Protein AF-R6XXY8-F1 (afdb_monomer)

Radius of gyration: 22.18 Å; Cα contacts (8 Å, |Δi|>4): 164; chains: 1; bounding box: 42×52×56 Å

Mean predicted aligned error: 10.47 Å

Secondary structure (DSSP, 8-state):
--------HHHHHHHHHHHHHHHHHHHTTHHHHHHHHHHHHHHHHHHHHHHHTT-HHHHHHHHHHHHHHHHHHHHHHHHHHHHHHHHHHHHHHHHHHHHHHTT-HHHHHHHHHHHHHHHHHHHSHHHHHHHHHHHHHHHHHHHHHHHHH-SS---

Foldseek 3Di:
DDDPPDPPVLLVVLVVLLVLLVVLLVCQLVVQLVVLLVCLVVLQVVLVVCVVVVNPVSSVVSNVVSVCSNVVVVVVLLVVLLVQLVVQLVVLVVQCVVCVVVVPPVSNVVSVVSNVSSVCCNVVVRVVSRVVSNVSSVVSNVVSVCSVVDDDDDD

pLDDT: mean 79.33, std 11.48, range [34.16, 92.12]

Solvent-accessible surface area (backbone atoms only — not comparable to full-atom values): 7663 Å² total; per-residue (Å²): 134,80,87,86,67,79,75,53,66,58,58,57,49,16,53,49,33,32,53,52,10,52,47,28,48,75,45,24,51,54,48,56,56,54,49,34,41,54,52,13,51,51,31,32,54,51,10,52,52,30,41,75,72,70,37,51,71,62,9,54,51,32,30,51,50,12,52,48,31,50,72,42,39,63,60,52,52,52,52,52,44,40,53,51,12,51,53,39,23,52,51,12,51,52,41,30,56,53,17,61,76,66,70,36,69,68,45,33,53,53,14,53,51,37,27,51,53,12,53,44,28,53,77,39,46,66,62,48,42,24,50,50,29,32,52,48,10,52,52,31,30,50,52,12,51,47,42,68,77,37,83,86,83,84,135

Sequence (155 aa):
MAKLKNVNKNLVNAILYILVGILFIIFKGSVLNWLFTIVGILFIVFGVIDVLNKNLTSGVVSIAIGIVLILGGWLFVEIVLIVFGVLIAVKGVIALLDAVKAKNVANILVAVVTVAVGVMLIISKWVMLDWFFIALGVIFIINGALALFGKKLVK

Nearest PDB structures (foldseek):
  6s1a-assembly1_B  TM=3.659E-01  e=2.842E+00  Pseudomonas putida KT2440

Structure (mmCIF, N/CA/C/O backbone):
data_AF-R6XXY8-F1
#
_entry.id   AF-R6XXY8-F1
#
loop_
_atom_site.group_PDB
_atom_site.id
_atom_site.type_symbol
_atom_site.label_atom_id
_atom_site.label_alt_id
_atom_site.label_comp_id
_atom_site.label_asym_id
_atom_site.label_entity_id
_atom_site.label_seq_id
_atom_site.pdbx_PDB_ins_code
_atom_site.Cartn_x
_atom_site.Cartn_y
_atom_site.Cartn_z
_atom_site.occupancy
_atom_site.B_iso_or_equiv
_atom_site.auth_seq_id
_atom_site.auth_comp_id
_atom_site.auth_asym_id
_atom_site.auth_atom_id
_atom_site.pdbx_PDB_model_num
ATOM 1 N N . MET A 1 1 ? -11.517 -38.884 23.548 1.00 35.94 1 MET A N 1
ATOM 2 C CA . MET A 1 1 ? -11.850 -37.918 22.480 1.00 35.94 1 MET A CA 1
ATOM 3 C C . MET A 1 1 ? -10.562 -37.272 21.988 1.00 35.94 1 MET A C 1
ATOM 5 O O . MET A 1 1 ? -9.740 -36.891 22.805 1.00 35.94 1 MET A O 1
ATOM 9 N N . ALA A 1 2 ? -10.376 -37.318 20.667 1.00 40.31 2 ALA A N 1
ATOM 10 C CA . ALA A 1 2 ? -9.319 -36.783 19.801 1.00 40.31 2 ALA A CA 1
ATOM 11 C C . ALA A 1 2 ? -7.971 -36.303 20.401 1.00 40.31 2 ALA A C 1
ATOM 13 O O . ALA A 1 2 ? -7.856 -35.232 20.988 1.00 40.31 2 ALA A O 1
ATOM 14 N N . LYS A 1 3 ? -6.910 -37.055 20.067 1.00 37.91 3 LYS A N 1
ATOM 15 C CA . LYS A 1 3 ? -5.509 -36.607 19.996 1.00 37.91 3 LYS A CA 1
ATOM 16 C C . LYS A 1 3 ? -5.381 -35.382 19.068 1.00 37.91 3 LYS A C 1
ATOM 18 O O . LYS A 1 3 ? -5.154 -35.556 17.872 1.00 37.91 3 LYS A O 1
ATOM 23 N N . LEU A 1 4 ? -5.434 -34.156 19.588 1.00 44.38 4 LEU A N 1
ATOM 24 C CA . LEU A 1 4 ? -4.915 -32.979 18.872 1.00 44.38 4 LEU A CA 1
ATOM 25 C C . LEU A 1 4 ? -3.393 -32.924 19.042 1.00 44.38 4 LEU A C 1
ATOM 27 O O . LEU A 1 4 ? -2.803 -32.195 19.832 1.00 44.38 4 LEU A O 1
ATOM 31 N N . LYS A 1 5 ? -2.785 -33.838 18.292 1.00 44.88 5 LYS A N 1
ATOM 32 C CA . LYS A 1 5 ? -1.366 -34.055 18.062 1.00 44.88 5 LYS A CA 1
ATOM 33 C C . LYS A 1 5 ? -0.759 -32.794 17.443 1.00 44.88 5 LYS A C 1
ATOM 35 O O . LYS A 1 5 ? -1.004 -32.532 16.274 1.00 44.88 5 LYS A O 1
ATOM 40 N N . ASN A 1 6 ? 0.013 -32.053 18.242 1.00 51.09 6 ASN A N 1
ATOM 41 C CA . ASN A 1 6 ? 1.158 -31.216 17.856 1.00 51.09 6 ASN A CA 1
ATOM 42 C C . ASN A 1 6 ? 1.186 -30.853 16.357 1.00 51.09 6 ASN A C 1
ATOM 44 O O . ASN A 1 6 ? 1.921 -31.464 15.576 1.00 51.09 6 ASN A O 1
ATOM 48 N N . VAL A 1 7 ? 0.327 -29.916 15.939 1.00 56.28 7 VAL A N 1
ATOM 49 C CA . VAL A 1 7 ? 0.350 -29.426 14.561 1.00 56.28 7 VAL A CA 1
ATOM 50 C C . VAL A 1 7 ? 1.691 -28.726 14.389 1.00 56.28 7 VAL A C 1
ATOM 52 O O . VAL A 1 7 ? 1.984 -27.740 15.064 1.00 56.28 7 VAL A O 1
ATOM 55 N N . ASN A 1 8 ? 2.543 -29.307 13.547 1.00 67.12 8 ASN A N 1
ATOM 56 C CA . ASN A 1 8 ? 3.894 -28.834 13.293 1.00 67.12 8 ASN A CA 1
ATOM 57 C C . ASN A 1 8 ? 3.818 -27.340 12.934 1.00 67.12 8 ASN A C 1
ATOM 59 O O . ASN A 1 8 ? 3.161 -26.989 11.956 1.00 67.12 8 ASN A O 1
ATOM 63 N N . LYS A 1 9 ? 4.431 -26.453 13.730 1.00 71.62 9 LYS A N 1
ATOM 64 C CA . LYS A 1 9 ? 4.308 -24.985 13.577 1.00 71.62 9 LYS A CA 1
ATOM 65 C C . LYS A 1 9 ? 4.604 -24.520 12.146 1.00 71.62 9 LYS A C 1
ATOM 67 O O . LYS A 1 9 ? 3.985 -23.580 11.662 1.00 71.62 9 LYS A O 1
ATOM 72 N N . ASN A 1 10 ? 5.483 -25.238 11.448 1.00 71.06 10 ASN A N 1
ATOM 73 C CA . ASN A 1 10 ? 5.807 -25.00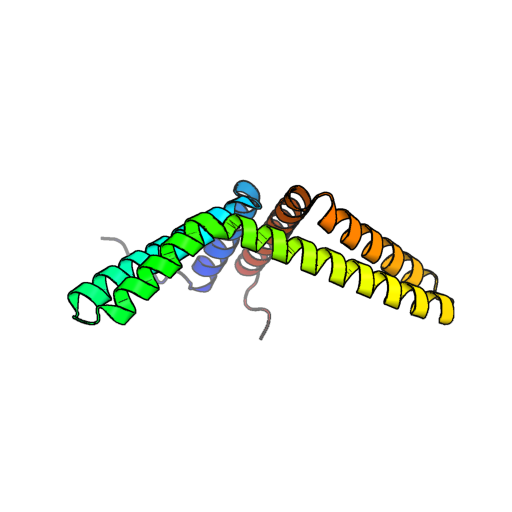4 10.044 1.00 71.06 10 ASN A CA 1
ATOM 74 C C . ASN A 1 10 ? 4.631 -25.272 9.091 1.00 71.06 10 ASN A C 1
ATOM 76 O O . ASN A 1 10 ? 4.450 -24.516 8.147 1.00 71.06 10 ASN A O 1
ATOM 80 N N . LEU A 1 11 ? 3.816 -26.298 9.350 1.00 76.25 11 LEU A N 1
ATOM 81 C CA . LEU A 1 11 ? 2.611 -26.609 8.571 1.00 76.25 11 LEU A CA 1
ATOM 82 C C . LEU A 1 11 ? 1.548 -25.521 8.746 1.00 76.25 11 LEU A C 1
ATOM 84 O O . LEU A 1 11 ? 0.980 -25.062 7.762 1.00 76.25 11 LEU A O 1
ATOM 88 N N . VAL A 1 12 ? 1.325 -25.063 9.985 1.00 79.88 12 VAL A N 1
ATOM 89 C CA . VAL A 1 12 ? 0.392 -23.955 10.271 1.00 79.88 12 VAL A CA 1
ATOM 90 C C . VAL A 1 12 ? 0.853 -22.675 9.582 1.00 79.88 12 VAL A C 1
ATOM 92 O O . VAL A 1 12 ? 0.060 -22.012 8.922 1.00 79.88 12 VAL A O 1
ATOM 95 N N . ASN A 1 13 ? 2.144 -22.355 9.692 1.00 79.94 13 ASN A N 1
ATOM 96 C CA . ASN A 1 13 ? 2.714 -21.170 9.068 1.00 79.94 13 ASN A CA 1
ATOM 97 C C . ASN A 1 13 ? 2.571 -21.228 7.541 1.00 79.94 13 ASN A C 1
ATOM 99 O O . ASN A 1 13 ? 2.104 -20.279 6.926 1.00 79.94 13 ASN A O 1
ATOM 103 N N . ALA A 1 14 ? 2.892 -22.364 6.923 1.00 79.69 14 ALA A N 1
ATOM 104 C CA . ALA A 1 14 ? 2.810 -22.515 5.478 1.00 79.69 14 ALA A CA 1
ATOM 105 C C . ALA A 1 14 ? 1.371 -22.409 4.939 1.00 79.69 14 ALA A C 1
ATOM 107 O O . ALA A 1 14 ? 1.141 -21.747 3.927 1.00 79.69 14 ALA A O 1
ATOM 108 N N . ILE A 1 15 ? 0.391 -22.982 5.649 1.00 83.06 15 ILE A N 1
ATOM 109 C CA . ILE A 1 15 ? -1.035 -22.814 5.329 1.00 83.06 15 ILE A CA 1
ATOM 110 C C . ILE A 1 15 ? -1.446 -21.341 5.457 1.00 83.06 15 ILE A C 1
ATOM 112 O O . ILE A 1 15 ? -2.134 -20.828 4.577 1.00 83.06 15 ILE A O 1
ATOM 116 N N . LEU A 1 16 ? -0.989 -20.636 6.500 1.00 83.00 16 LEU A N 1
ATOM 117 C CA . LEU A 1 16 ? -1.237 -19.200 6.658 1.00 83.00 16 LEU A CA 1
ATOM 118 C C . LEU A 1 16 ? -0.640 -18.383 5.505 1.00 83.00 16 LEU A C 1
ATOM 120 O O . LEU A 1 16 ? -1.340 -17.536 4.960 1.00 83.00 16 LEU A O 1
ATOM 124 N N . TYR A 1 17 ? 0.598 -18.659 5.083 1.00 81.88 17 TYR A N 1
ATOM 125 C CA . TYR A 1 17 ? 1.226 -17.987 3.937 1.00 81.88 17 TYR A CA 1
ATOM 126 C C . TYR A 1 17 ? 0.415 -18.160 2.647 1.00 81.88 17 TYR A C 1
ATOM 128 O O . TYR A 1 17 ? 0.214 -17.190 1.918 1.00 81.88 17 TYR A O 1
ATOM 136 N N . ILE A 1 18 ? -0.097 -19.367 2.389 1.00 83.44 18 ILE A N 1
ATOM 137 C CA . ILE A 1 18 ? -0.934 -19.641 1.213 1.00 83.44 18 ILE A CA 1
ATOM 138 C C . ILE A 1 18 ? -2.276 -18.912 1.315 1.00 83.44 18 ILE A C 1
ATOM 140 O O . ILE A 1 18 ? -2.682 -18.261 0.356 1.00 83.44 18 ILE A O 1
ATOM 144 N N . LEU A 1 19 ? -2.951 -18.979 2.467 1.00 85.62 19 LEU A N 1
ATOM 145 C CA . LEU A 1 19 ? -4.233 -18.300 2.679 1.00 85.62 19 LEU A CA 1
ATOM 146 C C . LEU A 1 19 ? -4.105 -16.784 2.519 1.00 85.62 19 LEU A C 1
ATOM 148 O O . LEU A 1 19 ? -4.914 -16.168 1.830 1.00 85.62 19 LEU A O 1
ATOM 152 N N . VAL A 1 20 ? -3.063 -16.194 3.106 1.00 84.31 20 VAL A N 1
ATOM 153 C CA . VAL A 1 20 ? -2.757 -14.765 2.972 1.00 84.31 20 VAL A CA 1
ATOM 154 C C . VAL A 1 20 ? -2.438 -14.414 1.516 1.00 84.31 20 VAL A C 1
ATOM 156 O O . VAL A 1 20 ? -2.926 -13.405 1.012 1.00 84.31 20 VAL A O 1
ATOM 159 N N . GLY A 1 21 ? -1.687 -15.261 0.806 1.00 79.25 21 GLY A N 1
ATOM 160 C CA . GLY A 1 21 ? -1.391 -15.060 -0.611 1.00 79.25 21 GLY A CA 1
ATOM 161 C C . GLY A 1 21 ? -2.639 -15.080 -1.499 1.00 79.25 21 GLY A C 1
ATOM 162 O O . GLY A 1 21 ? -2.820 -14.185 -2.322 1.00 79.25 21 GLY A O 1
ATOM 163 N N . ILE A 1 22 ? -3.547 -16.040 -1.287 1.00 83.69 22 ILE A N 1
ATOM 164 C CA . ILE A 1 22 ? -4.843 -16.103 -1.985 1.00 83.69 22 ILE A CA 1
ATOM 165 C C . ILE A 1 22 ? -5.684 -14.860 -1.669 1.00 83.69 22 ILE A C 1
ATOM 167 O O . ILE A 1 22 ? -6.281 -14.272 -2.572 1.00 83.69 22 ILE A O 1
ATOM 171 N N . LEU A 1 23 ? -5.696 -14.424 -0.406 1.00 81.19 23 LEU A N 1
ATOM 172 C CA . LEU A 1 23 ? -6.427 -13.233 0.017 1.00 81.19 23 LEU A CA 1
ATOM 173 C C . LEU A 1 23 ? -5.919 -11.974 -0.703 1.00 81.19 23 LEU A C 1
ATOM 175 O O . LEU A 1 23 ? -6.732 -11.208 -1.215 1.00 81.19 23 LEU A O 1
ATOM 179 N N . PHE A 1 24 ? -4.598 -11.796 -0.817 1.00 79.06 24 PHE A N 1
ATOM 180 C CA . PHE A 1 24 ? -4.003 -10.679 -1.560 1.00 79.06 24 PHE A CA 1
ATOM 181 C C . PHE A 1 24 ? -4.350 -10.693 -3.055 1.00 79.06 24 PHE A C 1
ATOM 183 O O . PHE A 1 24 ? -4.564 -9.629 -3.632 1.00 79.06 24 PHE A O 1
ATOM 190 N N . ILE A 1 25 ? -4.469 -11.871 -3.679 1.00 77.31 25 ILE A N 1
ATOM 191 C CA . ILE A 1 25 ? -4.868 -11.986 -5.092 1.00 77.31 25 ILE A CA 1
ATOM 192 C C . ILE A 1 25 ? -6.339 -11.592 -5.292 1.00 77.31 25 ILE A C 1
ATOM 194 O O . ILE A 1 25 ? -6.656 -10.890 -6.252 1.00 77.31 25 ILE A O 1
ATOM 198 N N . ILE A 1 26 ? -7.237 -12.035 -4.404 1.00 75.69 26 ILE A N 1
ATOM 199 C CA . ILE A 1 26 ? -8.683 -11.791 -4.536 1.00 75.69 26 ILE A CA 1
ATOM 200 C C . ILE A 1 26 ? -9.031 -10.341 -4.190 1.00 75.69 26 ILE A C 1
ATOM 202 O O . ILE A 1 26 ? -9.745 -9.685 -4.945 1.00 75.69 26 ILE A O 1
ATOM 206 N N . PHE A 1 27 ? -8.531 -9.838 -3.059 1.00 71.19 27 PHE A N 1
ATOM 207 C CA . PHE A 1 27 ? -8.844 -8.485 -2.598 1.00 71.19 27 PHE A CA 1
ATOM 208 C C . PHE A 1 27 ? -8.032 -7.398 -3.316 1.00 71.19 27 PHE A C 1
ATOM 210 O O . PHE A 1 27 ? -8.453 -6.243 -3.302 1.00 71.19 27 PHE A O 1
ATOM 217 N N . LYS A 1 28 ? -6.892 -7.732 -3.941 1.00 79.44 28 LYS A N 1
ATOM 218 C CA . LYS A 1 28 ? -6.028 -6.784 -4.669 1.00 79.44 28 LYS A CA 1
ATOM 219 C C . LYS A 1 28 ? -5.709 -5.533 -3.825 1.00 79.44 28 LYS A C 1
ATOM 221 O O . LYS A 1 28 ? -5.405 -5.648 -2.638 1.00 79.44 28 LYS A O 1
ATOM 226 N N . GLY A 1 29 ? -5.808 -4.331 -4.397 1.00 70.38 29 GLY A N 1
ATOM 227 C CA . GLY A 1 29 ? -5.631 -3.060 -3.698 1.00 70.38 29 GLY A CA 1
ATOM 228 C C . GLY A 1 29 ? -6.702 -2.761 -2.646 1.00 70.38 29 GLY A C 1
ATOM 229 O O . GLY A 1 29 ? -6.456 -1.953 -1.748 1.00 70.38 29 GLY A O 1
ATOM 230 N N . SER A 1 30 ? -7.857 -3.439 -2.664 1.00 78.25 30 SER A N 1
ATOM 231 C CA . SER A 1 30 ? -8.876 -3.266 -1.620 1.00 78.25 30 SER A CA 1
ATOM 232 C C . SER A 1 30 ? -8.416 -3.770 -0.252 1.00 78.25 30 SER A C 1
ATOM 234 O O . SER A 1 30 ? -8.983 -3.332 0.749 1.00 78.25 30 SER A O 1
ATOM 236 N N . VAL A 1 31 ? -7.365 -4.604 -0.165 1.00 78.75 31 VAL A N 1
ATOM 237 C CA . VAL A 1 31 ? -6.777 -4.984 1.134 1.00 78.75 31 VAL A CA 1
ATOM 238 C C . VAL A 1 31 ? -6.354 -3.751 1.924 1.00 78.75 31 VAL A C 1
ATOM 240 O O . VAL A 1 31 ? -6.592 -3.699 3.125 1.00 78.75 31 VAL A O 1
ATOM 243 N N . LEU A 1 32 ? -5.788 -2.734 1.267 1.00 79.00 32 LEU A N 1
ATOM 244 C CA . LEU A 1 32 ? -5.359 -1.510 1.946 1.00 79.00 32 LEU A CA 1
ATOM 245 C C . LEU A 1 32 ? -6.535 -0.763 2.573 1.00 79.00 32 LEU A C 1
ATOM 247 O O . LEU A 1 32 ? -6.435 -0.333 3.717 1.00 79.00 32 LEU A O 1
ATOM 251 N N . ASN A 1 33 ? -7.659 -0.668 1.860 1.00 82.62 33 ASN A N 1
ATOM 252 C CA . ASN A 1 33 ? -8.871 -0.026 2.371 1.00 82.62 33 ASN A CA 1
ATOM 253 C C . ASN A 1 33 ? -9.392 -0.751 3.627 1.00 82.62 33 ASN A C 1
ATOM 255 O O . ASN A 1 33 ? -9.616 -0.132 4.671 1.00 82.62 33 ASN A O 1
ATOM 259 N N . TRP A 1 34 ? -9.466 -2.083 3.573 1.00 83.38 34 TRP A N 1
ATOM 260 C CA . TRP A 1 34 ? -9.831 -2.895 4.734 1.00 83.38 34 TRP A CA 1
ATOM 261 C C . TRP A 1 34 ? -8.845 -2.749 5.894 1.00 83.38 34 TRP A C 1
ATOM 263 O O . TRP A 1 34 ? -9.265 -2.682 7.046 1.00 83.38 34 TRP A O 1
ATOM 273 N N . LEU A 1 35 ? -7.547 -2.643 5.609 1.00 84.31 35 LEU A N 1
ATOM 274 C CA . LEU A 1 35 ? -6.511 -2.504 6.628 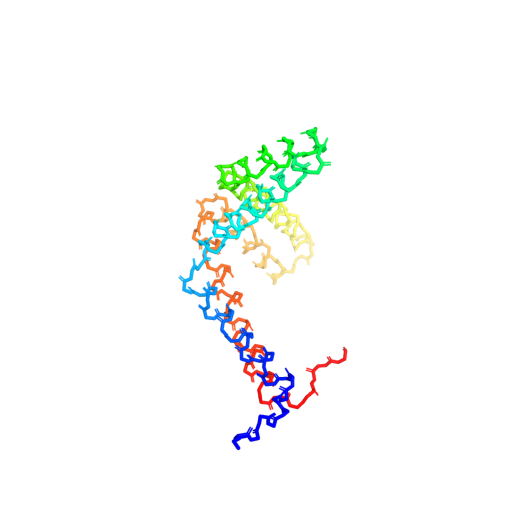1.00 84.31 35 LEU A CA 1
ATOM 275 C C . LEU A 1 35 ? -6.625 -1.157 7.354 1.00 84.31 35 LEU A C 1
ATOM 277 O O . LEU A 1 35 ? -6.637 -1.136 8.583 1.00 84.31 35 LEU A O 1
ATOM 281 N N . PHE A 1 36 ? -6.811 -0.054 6.623 1.00 83.94 36 PHE A N 1
ATOM 282 C CA . PHE A 1 36 ? -7.077 1.257 7.228 1.00 83.94 36 PHE A CA 1
ATOM 283 C C . PHE A 1 36 ? -8.386 1.286 8.016 1.00 83.94 36 PHE A C 1
ATOM 285 O O . PHE A 1 36 ? -8.431 1.881 9.091 1.00 83.94 36 PHE A O 1
ATOM 292 N N . THR A 1 37 ? -9.417 0.583 7.544 1.00 86.00 37 THR A N 1
ATOM 293 C CA . THR A 1 37 ? -10.691 0.457 8.262 1.00 86.00 37 THR A CA 1
ATOM 294 C C . THR A 1 37 ? -10.517 -0.285 9.587 1.00 86.00 37 THR A C 1
ATOM 296 O O . THR A 1 37 ? -10.947 0.205 10.628 1.00 86.00 37 THR A O 1
ATOM 299 N N . ILE A 1 38 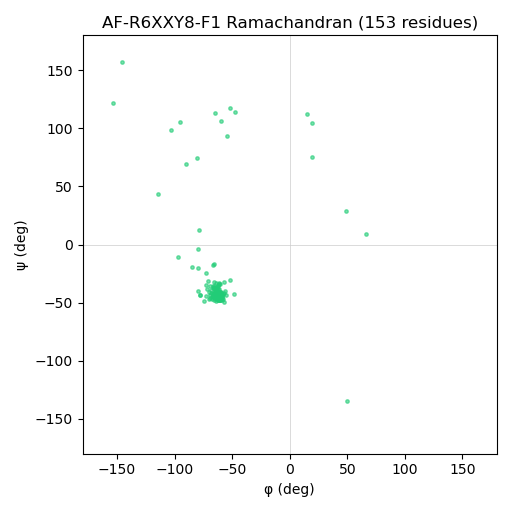? -9.834 -1.435 9.580 1.00 89.25 38 ILE A N 1
ATOM 300 C CA . ILE A 1 38 ? -9.575 -2.226 10.792 1.00 89.25 38 ILE A CA 1
ATOM 301 C C . ILE A 1 38 ? -8.721 -1.429 11.781 1.00 89.25 38 ILE A C 1
ATOM 303 O O . ILE A 1 38 ? -9.069 -1.340 12.957 1.00 89.25 38 ILE A O 1
ATOM 307 N N . VAL A 1 39 ? -7.629 -0.815 11.315 1.00 88.25 39 VAL A N 1
ATOM 308 C CA . VAL A 1 39 ? -6.757 0.011 12.163 1.00 88.25 39 VAL A CA 1
ATOM 309 C C . VAL A 1 39 ? -7.526 1.201 12.738 1.00 88.25 39 VAL A C 1
ATOM 311 O O . VAL A 1 39 ? -7.422 1.471 13.932 1.00 88.25 39 VAL A O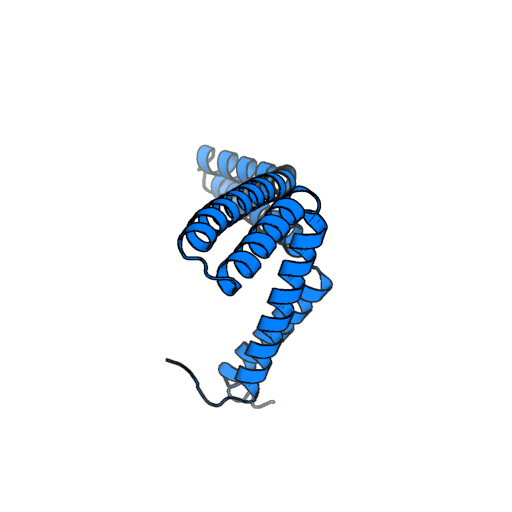 1
ATOM 314 N N . GLY A 1 40 ? -8.346 1.876 11.931 1.00 88.19 40 GLY A N 1
ATOM 315 C CA . GLY A 1 40 ? -9.176 2.987 12.389 1.00 88.19 40 GLY A CA 1
ATOM 316 C C . GLY A 1 40 ? -10.180 2.572 13.466 1.00 88.19 40 GLY A C 1
ATOM 317 O O . GLY A 1 40 ? -10.292 3.248 14.487 1.00 88.19 40 GLY A O 1
ATOM 318 N N . ILE A 1 41 ? -10.840 1.420 13.300 1.00 91.62 41 ILE A N 1
ATOM 319 C CA . ILE A 1 41 ? -11.740 0.858 14.318 1.00 91.62 41 ILE A CA 1
ATOM 320 C C . ILE A 1 41 ? -10.979 0.566 15.615 1.00 91.62 41 ILE A C 1
ATOM 322 O O . ILE A 1 41 ? -11.461 0.921 16.689 1.00 91.62 41 ILE A O 1
ATOM 326 N N . LEU A 1 42 ? -9.786 -0.033 15.542 1.00 91.69 42 LEU A N 1
ATOM 327 C CA . LEU A 1 42 ? -8.971 -0.303 16.732 1.00 91.69 42 LEU A CA 1
ATOM 328 C C . LEU A 1 42 ? -8.619 0.985 17.487 1.00 91.69 42 LEU A C 1
ATOM 330 O O . LEU A 1 42 ? -8.720 1.012 18.711 1.00 91.69 42 LEU A O 1
ATOM 334 N N . PHE A 1 43 ? -8.276 2.062 16.776 1.00 89.94 43 PHE A N 1
ATOM 335 C CA . PHE A 1 43 ? -8.026 3.372 17.387 1.00 89.94 43 PHE A CA 1
ATOM 336 C C . PHE A 1 43 ? -9.263 3.950 18.079 1.00 89.94 43 PHE A C 1
ATOM 338 O O . PHE A 1 43 ? -9.147 4.496 19.175 1.00 89.94 43 PHE A O 1
ATOM 345 N N . ILE A 1 44 ? -10.450 3.780 17.490 1.00 90.88 44 ILE A N 1
ATOM 346 C CA . ILE A 1 44 ? -11.710 4.191 18.121 1.00 90.88 44 ILE A CA 1
ATOM 347 C C . ILE A 1 44 ? -11.955 3.380 19.397 1.00 90.88 44 ILE A C 1
ATOM 349 O O . ILE A 1 44 ? -12.269 3.960 20.433 1.00 90.88 44 ILE A O 1
ATOM 353 N N . VAL A 1 45 ? -11.770 2.057 19.356 1.00 92.12 45 VAL A N 1
ATOM 354 C CA . VAL A 1 45 ? -11.945 1.186 20.531 1.00 92.12 45 VAL A CA 1
ATOM 355 C C . VAL A 1 45 ? -10.975 1.573 21.649 1.00 92.12 45 VAL A C 1
ATOM 357 O O . VAL A 1 45 ? -11.405 1.734 22.791 1.00 92.12 45 VAL A O 1
ATOM 360 N N . PHE A 1 46 ? -9.693 1.779 21.335 1.00 88.38 46 PHE A N 1
ATOM 361 C CA . PHE A 1 46 ? -8.714 2.242 22.320 1.00 88.38 46 PHE A CA 1
ATOM 362 C C . PHE A 1 46 ? -9.073 3.611 22.891 1.00 88.38 46 PHE A C 1
ATOM 364 O O . PHE A 1 46 ? -8.996 3.797 24.103 1.00 88.38 46 PHE A O 1
ATOM 371 N N . GLY A 1 47 ? -9.539 4.540 22.057 1.00 87.62 47 GLY A N 1
ATOM 372 C CA . GLY A 1 47 ? -9.942 5.852 22.541 1.00 87.62 47 GLY A CA 1
ATOM 373 C C . GLY A 1 47 ? -11.179 5.809 23.440 1.00 87.62 47 GLY A C 1
ATOM 374 O O . GLY A 1 47 ? -11.217 6.508 24.449 1.00 87.62 47 GLY A O 1
ATOM 375 N N . VAL A 1 48 ? -12.150 4.929 23.166 1.00 89.69 48 VAL A N 1
ATOM 376 C CA . VAL A 1 48 ? -13.286 4.688 24.077 1.00 89.69 48 VAL A CA 1
ATOM 377 C C . VAL A 1 48 ? -12.800 4.130 25.418 1.00 89.69 48 VAL A C 1
ATOM 379 O O . VAL A 1 48 ? -13.243 4.601 26.465 1.00 89.69 48 VAL A O 1
ATOM 382 N N . ILE A 1 49 ? -11.862 3.177 25.411 1.00 90.19 49 ILE A N 1
ATOM 383 C CA . ILE A 1 49 ? -11.269 2.633 26.643 1.00 90.19 49 ILE A CA 1
ATOM 384 C C . ILE A 1 49 ? -10.548 3.736 27.438 1.00 90.19 49 ILE A C 1
ATOM 386 O O . ILE A 1 49 ? -10.726 3.830 28.652 1.00 90.19 49 ILE A O 1
ATOM 390 N N . ASP A 1 50 ? -9.798 4.617 26.776 1.00 87.94 50 ASP A N 1
ATOM 391 C CA . ASP A 1 50 ? -9.102 5.734 27.427 1.00 87.94 50 ASP A CA 1
ATOM 392 C C . ASP A 1 50 ? -10.061 6.770 28.032 1.00 87.94 50 ASP A C 1
ATOM 394 O O . ASP A 1 50 ? -9.812 7.270 29.135 1.00 87.94 50 ASP A O 1
ATOM 398 N N . VAL A 1 51 ? -11.189 7.049 27.368 1.00 86.44 51 VAL A N 1
ATOM 399 C CA . VAL A 1 51 ? -12.261 7.892 27.927 1.00 86.44 51 VAL A CA 1
ATOM 400 C C . VAL A 1 51 ? -12.837 7.261 29.197 1.00 86.44 51 VAL A C 1
ATOM 402 O O . VAL A 1 51 ? -13.018 7.958 30.199 1.00 86.44 51 VAL A O 1
ATOM 405 N N . LEU A 1 52 ? -13.076 5.944 29.194 1.00 88.69 52 LEU A N 1
ATOM 406 C CA . LEU A 1 52 ? -13.562 5.212 30.370 1.00 88.69 52 LEU A CA 1
ATOM 407 C C . LEU A 1 52 ? -12.543 5.225 31.521 1.00 88.69 52 LEU A C 1
ATOM 409 O O . LEU A 1 52 ? -12.930 5.320 32.685 1.00 88.69 52 LEU A O 1
ATOM 413 N N . ASN A 1 53 ? -11.246 5.230 31.203 1.00 88.12 53 ASN A N 1
ATOM 414 C CA . ASN A 1 53 ? -10.148 5.331 32.169 1.00 88.12 53 ASN A CA 1
ATOM 415 C C . ASN A 1 53 ? -9.884 6.768 32.673 1.00 88.12 53 ASN A C 1
ATOM 417 O O . ASN A 1 53 ? -8.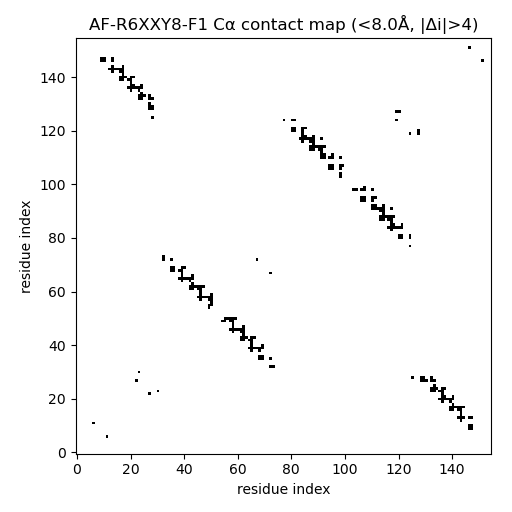865 7.013 33.316 1.00 88.12 53 ASN A O 1
ATOM 421 N N . LYS A 1 54 ? -10.797 7.719 32.415 1.00 86.50 54 LYS A N 1
ATOM 422 C CA . LYS A 1 54 ? -10.705 9.154 32.761 1.00 86.50 54 LYS A CA 1
ATOM 423 C C . LYS A 1 54 ? -9.600 9.942 32.041 1.00 86.50 54 LYS A C 1
ATOM 425 O O . LYS A 1 54 ? -9.413 11.122 32.335 1.00 86.50 54 LYS A O 1
ATOM 430 N N . ASN A 1 55 ? -8.938 9.362 31.041 1.00 82.12 55 ASN A N 1
ATOM 431 C CA . ASN A 1 55 ? -7.966 10.055 30.195 1.00 82.12 55 ASN A CA 1
ATOM 432 C C . ASN A 1 55 ? -8.661 10.673 28.973 1.00 82.12 55 ASN A C 1
ATOM 434 O O . ASN A 1 55 ? -8.459 10.254 27.832 1.00 82.12 55 ASN A O 1
ATOM 438 N N . LEU A 1 56 ? -9.479 11.702 29.218 1.00 82.06 56 LEU A N 1
ATOM 439 C CA . LEU A 1 56 ? -10.319 12.340 28.194 1.00 82.06 56 LEU A CA 1
ATOM 440 C C . LEU A 1 56 ? -9.511 12.871 27.002 1.00 82.06 56 LEU A C 1
ATOM 442 O O . LEU A 1 56 ? -9.909 12.679 25.856 1.00 82.06 56 LEU A O 1
ATOM 446 N N . THR A 1 57 ? -8.357 13.494 27.252 1.00 83.75 57 THR A N 1
ATOM 447 C CA . THR A 1 57 ? -7.516 14.067 26.190 1.00 83.75 57 THR A CA 1
ATOM 448 C C . THR A 1 57 ? -6.951 12.988 25.267 1.00 83.75 57 THR A C 1
ATOM 450 O O . THR A 1 57 ? -7.028 13.130 24.050 1.00 83.75 57 THR A O 1
ATOM 453 N N . SER A 1 58 ? -6.433 11.889 25.830 1.00 83.06 58 SER A N 1
ATOM 454 C CA . SER A 1 58 ? -5.911 10.762 25.042 1.00 83.06 58 SER A CA 1
ATOM 455 C C . SER A 1 58 ? -7.025 10.095 24.240 1.00 83.06 58 SER A C 1
ATOM 457 O O . SER A 1 58 ? -6.874 9.869 23.038 1.00 83.06 58 SER A O 1
ATOM 459 N N . GLY A 1 59 ? -8.177 9.864 24.877 1.00 85.00 59 GLY A N 1
ATOM 460 C CA . GLY A 1 59 ? -9.311 9.180 24.266 1.00 85.00 59 GLY A CA 1
ATOM 461 C C . GLY A 1 59 ? -9.945 9.944 23.101 1.00 85.00 59 GLY A C 1
ATOM 462 O O . GLY A 1 59 ? -10.169 9.376 22.033 1.00 85.00 59 GLY A O 1
ATOM 463 N N . VAL A 1 60 ? -10.169 11.256 23.254 1.00 88.44 60 VAL A N 1
ATOM 464 C CA . VAL A 1 60 ? -10.717 12.096 22.172 1.00 88.44 60 VAL A CA 1
ATOM 465 C C . VAL A 1 60 ? -9.750 12.173 20.989 1.00 88.44 60 VAL A C 1
ATOM 467 O O . VAL A 1 60 ? -10.179 12.057 19.841 1.00 88.44 60 VAL A O 1
ATOM 470 N N . VAL A 1 61 ? -8.447 12.317 21.249 1.00 90.19 61 VAL A N 1
ATOM 471 C CA . VAL A 1 61 ? -7.426 12.365 20.191 1.00 90.19 61 VAL A CA 1
ATOM 472 C C . VAL A 1 61 ? -7.358 11.040 19.431 1.00 90.19 61 VAL A C 1
ATOM 474 O O . VAL A 1 61 ? -7.338 11.044 18.202 1.00 90.19 61 VAL A O 1
ATOM 477 N N . SER A 1 62 ? -7.372 9.903 20.128 1.00 86.69 62 SER A N 1
ATOM 478 C CA . SER A 1 62 ? -7.297 8.586 19.483 1.00 86.69 62 SER A CA 1
ATOM 479 C C . SER A 1 62 ? -8.561 8.238 18.685 1.00 86.69 62 SER A C 1
ATOM 481 O O . SER A 1 62 ? -8.438 7.719 17.574 1.00 86.69 62 SER A O 1
ATOM 483 N N . ILE A 1 63 ? -9.756 8.629 19.150 1.00 88.62 63 ILE A N 1
ATOM 484 C CA . ILE A 1 63 ? -10.993 8.535 18.350 1.00 88.62 63 ILE A CA 1
ATOM 485 C C . ILE A 1 63 ? -10.908 9.416 17.097 1.00 88.62 63 ILE A C 1
ATOM 487 O O . ILE A 1 63 ? -11.225 8.951 16.001 1.00 88.62 63 ILE A O 1
ATOM 491 N N . ALA A 1 64 ? -10.460 10.669 17.232 1.00 90.25 64 ALA A N 1
ATOM 492 C CA . ALA A 1 64 ? -10.325 11.584 16.100 1.00 90.25 64 ALA A CA 1
ATOM 493 C C . ALA A 1 64 ? -9.352 11.035 15.043 1.00 90.25 64 ALA A C 1
ATOM 495 O O . ALA A 1 64 ? -9.673 11.034 13.855 1.00 90.25 64 ALA A O 1
ATOM 496 N N . ILE A 1 65 ? -8.206 10.496 15.475 1.00 89.00 65 ILE A N 1
ATOM 497 C CA . ILE A 1 65 ? -7.246 9.822 14.592 1.00 89.00 65 ILE A CA 1
ATOM 498 C C . ILE A 1 65 ? -7.908 8.637 13.885 1.00 89.00 65 ILE A C 1
ATOM 500 O O . ILE A 1 65 ? -7.767 8.521 12.672 1.00 89.00 65 ILE A O 1
ATOM 504 N N . GLY A 1 66 ? -8.662 7.798 14.603 1.00 87.75 66 GLY A N 1
ATOM 505 C CA . GLY A 1 66 ? -9.371 6.658 14.018 1.00 87.75 66 GLY A CA 1
ATOM 506 C C . GLY A 1 66 ? -10.363 7.063 12.922 1.00 87.75 66 GLY A C 1
ATOM 507 O O . GLY A 1 66 ? -10.362 6.468 11.845 1.00 87.75 66 GLY A O 1
ATOM 508 N N . ILE A 1 67 ? -11.148 8.122 13.143 1.00 88.44 67 ILE A N 1
ATOM 509 C CA . ILE A 1 67 ? -12.095 8.656 12.147 1.00 88.44 67 ILE A CA 1
ATOM 510 C C . ILE A 1 67 ? -11.353 9.206 10.922 1.00 88.44 67 ILE A C 1
ATOM 512 O O . ILE A 1 67 ? -11.717 8.894 9.786 1.00 88.44 67 ILE A O 1
ATOM 516 N N . VAL A 1 68 ? -10.289 9.988 11.137 1.00 89.62 68 VAL A N 1
ATOM 517 C CA . VAL A 1 68 ? -9.458 10.530 10.049 1.00 89.62 68 VAL A CA 1
ATOM 518 C C . VAL A 1 68 ? -8.800 9.407 9.248 1.00 89.62 68 VAL A C 1
ATOM 520 O O . VAL A 1 68 ? -8.693 9.513 8.032 1.00 89.62 68 VAL A O 1
ATOM 523 N N . LEU A 1 69 ? -8.409 8.310 9.892 1.00 87.62 69 LEU A N 1
ATOM 524 C CA . LEU A 1 69 ? -7.836 7.137 9.234 1.00 87.62 69 LEU A CA 1
ATOM 525 C C . LEU A 1 69 ? -8.838 6.422 8.323 1.00 87.62 69 LEU A C 1
ATOM 527 O O . LEU A 1 69 ? -8.486 6.055 7.205 1.00 87.62 69 LEU A O 1
ATOM 531 N N . ILE A 1 70 ? -10.085 6.255 8.772 1.00 86.75 70 ILE A N 1
ATOM 532 C CA . ILE A 1 70 ? -11.136 5.595 7.981 1.00 86.75 70 ILE A CA 1
ATOM 533 C C . ILE A 1 70 ? -11.532 6.465 6.782 1.00 86.75 70 ILE A C 1
ATOM 535 O O . ILE A 1 70 ? -11.629 5.968 5.664 1.00 86.75 70 ILE A O 1
ATOM 539 N N . LEU A 1 71 ? -11.737 7.767 7.001 1.00 84.31 71 LEU A N 1
ATOM 540 C CA . LEU A 1 71 ? -12.200 8.683 5.953 1.00 84.31 71 LEU A CA 1
ATOM 541 C C . LEU A 1 71 ? -11.067 9.130 5.015 1.00 84.31 71 LEU A C 1
ATOM 543 O O . LEU A 1 71 ? -11.260 9.246 3.808 1.00 84.31 71 LEU A O 1
ATOM 547 N N . GLY A 1 72 ? -9.884 9.389 5.568 1.00 79.75 72 GLY A N 1
ATOM 548 C CA . GLY A 1 72 ? -8.720 9.930 4.864 1.00 79.75 72 GLY A CA 1
ATOM 549 C C . GLY A 1 72 ? -7.703 8.881 4.414 1.00 79.75 72 GLY A C 1
ATOM 550 O O . GLY A 1 72 ? -6.817 9.206 3.623 1.00 79.75 72 GLY A O 1
ATOM 551 N N . GLY A 1 73 ? -7.825 7.625 4.859 1.00 77.62 73 GLY A N 1
ATOM 552 C CA . GLY A 1 73 ? -6.901 6.547 4.495 1.00 77.62 73 GLY A CA 1
ATOM 553 C C . GLY A 1 73 ? -6.798 6.335 2.984 1.00 77.62 73 GLY A C 1
ATOM 554 O O . GLY A 1 73 ? -5.719 6.046 2.473 1.00 77.62 73 GLY A O 1
ATOM 555 N N . TRP A 1 74 ? -7.884 6.579 2.245 1.00 76.62 74 TRP A N 1
ATOM 556 C CA . TRP A 1 74 ? -7.875 6.494 0.786 1.00 76.62 74 TRP A CA 1
ATOM 557 C C . TRP A 1 74 ? -6.978 7.562 0.134 1.00 76.62 74 TRP A C 1
ATOM 559 O O . TRP A 1 74 ? -6.116 7.233 -0.684 1.00 76.62 74 TRP A O 1
ATOM 569 N N . LEU A 1 75 ? -7.118 8.823 0.556 1.00 79.38 75 LEU A N 1
ATOM 570 C CA . LEU A 1 75 ? -6.297 9.937 0.067 1.00 79.38 75 LEU A CA 1
ATOM 571 C C . LEU A 1 75 ? -4.823 9.752 0.433 1.00 79.38 75 LEU A C 1
ATOM 573 O O . LEU A 1 75 ? -3.938 10.046 -0.368 1.00 79.38 75 LEU A O 1
ATOM 577 N N . PHE A 1 76 ? -4.554 9.228 1.630 1.00 79.19 76 PHE A N 1
ATOM 578 C CA . PHE A 1 76 ? -3.194 8.953 2.073 1.00 79.19 76 PHE A CA 1
ATOM 579 C C . PHE A 1 76 ? -2.486 7.953 1.148 1.00 79.19 76 PHE A C 1
ATOM 581 O O . PHE A 1 76 ? -1.372 8.215 0.696 1.00 79.19 76 PHE A O 1
ATOM 588 N N . VAL A 1 77 ? -3.147 6.842 0.805 1.00 79.75 77 VAL A N 1
ATOM 589 C CA . VAL A 1 77 ? -2.606 5.842 -0.133 1.00 79.75 77 VAL A CA 1
ATOM 590 C C . VAL A 1 77 ? -2.310 6.458 -1.491 1.00 79.75 77 VAL A C 1
ATOM 592 O O . VAL A 1 77 ? -1.248 6.216 -2.064 1.00 79.75 77 VAL A O 1
ATOM 595 N N . GLU A 1 78 ? -3.237 7.262 -2.001 1.00 81.94 78 GLU A N 1
ATOM 596 C CA . GLU A 1 78 ? -3.099 7.897 -3.305 1.00 81.94 78 GLU A CA 1
ATOM 597 C C . GLU A 1 78 ? -1.894 8.843 -3.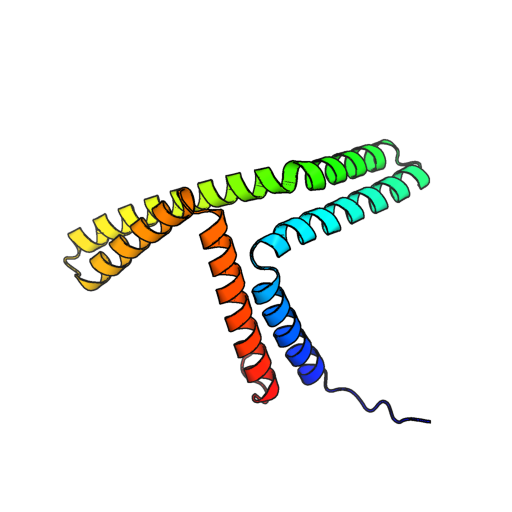361 1.00 81.94 78 GLU A C 1
ATOM 599 O O . GLU A 1 78 ? -1.089 8.757 -4.291 1.00 81.94 78 GLU A O 1
ATOM 604 N N . ILE A 1 79 ? -1.727 9.693 -2.346 1.00 84.19 79 ILE A N 1
ATOM 605 C CA . ILE A 1 79 ? -0.593 10.619 -2.255 1.00 84.19 79 ILE A CA 1
ATOM 606 C C . ILE A 1 79 ? 0.724 9.844 -2.168 1.00 84.19 79 ILE A C 1
ATOM 608 O O . ILE A 1 79 ? 1.663 10.145 -2.906 1.00 84.19 79 ILE A O 1
ATOM 612 N N . VAL A 1 80 ? 0.793 8.822 -1.310 1.00 83.12 80 VAL A N 1
ATOM 613 C CA . VAL A 1 80 ? 2.001 8.002 -1.145 1.00 83.12 80 VAL A CA 1
ATOM 614 C C . VAL A 1 80 ? 2.379 7.319 -2.460 1.00 83.12 80 VAL A C 1
ATOM 616 O O . VAL A 1 80 ? 3.547 7.357 -2.844 1.00 83.12 80 VAL A O 1
ATOM 619 N N . LEU A 1 81 ? 1.413 6.757 -3.193 1.00 81.44 81 LEU A N 1
ATOM 620 C CA . LEU A 1 81 ? 1.672 6.138 -4.496 1.00 81.44 81 LEU A CA 1
ATOM 621 C C . LEU A 1 81 ? 2.208 7.141 -5.514 1.00 81.44 81 LEU A C 1
ATOM 623 O O . LEU A 1 81 ? 3.180 6.839 -6.200 1.00 81.44 81 LEU A O 1
ATOM 627 N N . ILE A 1 82 ? 1.637 8.345 -5.584 1.00 84.25 82 ILE A N 1
ATOM 628 C CA . ILE A 1 82 ? 2.139 9.394 -6.481 1.00 84.25 82 ILE A CA 1
ATOM 629 C C . ILE A 1 82 ? 3.589 9.746 -6.132 1.00 84.25 82 ILE A C 1
ATOM 631 O O . ILE A 1 82 ? 4.439 9.786 -7.023 1.00 84.25 82 ILE A O 1
ATOM 635 N N . VAL A 1 83 ? 3.895 9.941 -4.845 1.00 88.00 83 VAL A N 1
ATOM 636 C CA . VAL A 1 83 ? 5.258 10.239 -4.382 1.00 88.00 83 VAL A CA 1
ATOM 637 C C . VAL A 1 83 ? 6.220 9.109 -4.759 1.00 88.00 83 VAL A C 1
ATOM 639 O O . VAL A 1 83 ? 7.273 9.375 -5.335 1.00 88.00 83 VAL A O 1
ATOM 642 N N . PHE A 1 84 ? 5.853 7.846 -4.525 1.00 84.50 84 PHE A N 1
ATOM 643 C CA . PHE A 1 84 ? 6.660 6.696 -4.947 1.00 84.50 84 PHE A CA 1
ATOM 644 C C . PHE A 1 84 ? 6.858 6.636 -6.465 1.00 84.50 84 PHE A C 1
ATOM 646 O O . PHE A 1 84 ? 7.973 6.378 -6.919 1.00 84.50 84 PHE A O 1
ATOM 653 N N . GLY A 1 85 ? 5.816 6.909 -7.254 1.00 84.44 85 GLY A N 1
ATOM 654 C CA . GLY A 1 85 ? 5.898 6.953 -8.714 1.00 84.44 85 GLY A CA 1
ATOM 655 C C . GLY A 1 85 ? 6.904 7.995 -9.205 1.00 84.44 85 GLY A C 1
ATOM 656 O O . GLY A 1 85 ? 7.772 7.679 -10.020 1.00 84.44 85 GLY A O 1
ATOM 657 N N . VAL A 1 86 ? 6.859 9.207 -8.640 1.00 86.50 86 VAL A N 1
ATOM 658 C CA . VAL A 1 86 ? 7.821 10.279 -8.948 1.00 86.50 86 VAL A CA 1
ATOM 659 C C . VAL A 1 86 ? 9.240 9.875 -8.550 1.00 86.50 86 VAL A C 1
ATOM 661 O O . VAL A 1 86 ? 10.160 10.020 -9.352 1.00 86.50 86 VAL A O 1
ATOM 664 N N . LEU A 1 87 ? 9.435 9.322 -7.350 1.00 87.12 87 LEU A N 1
ATOM 665 C CA . LEU A 1 87 ? 10.755 8.883 -6.888 1.00 87.12 87 LEU A CA 1
ATOM 666 C C . LEU A 1 87 ? 11.355 7.799 -7.795 1.00 87.12 87 LEU A C 1
ATOM 668 O O . LEU A 1 87 ? 12.539 7.862 -8.131 1.00 87.12 87 LEU A O 1
ATOM 672 N N . ILE A 1 88 ? 10.547 6.825 -8.225 1.00 86.19 88 ILE A N 1
ATOM 673 C CA . ILE A 1 88 ? 10.981 5.771 -9.150 1.00 86.19 88 ILE A CA 1
ATOM 674 C C . ILE A 1 88 ? 11.322 6.363 -10.518 1.00 86.19 88 ILE A C 1
ATOM 676 O O . ILE A 1 88 ? 12.356 6.007 -11.084 1.00 86.19 88 ILE A O 1
ATOM 680 N N . ALA A 1 89 ? 10.511 7.294 -11.027 1.00 86.19 89 ALA A N 1
ATOM 681 C CA . ALA A 1 89 ? 10.789 7.970 -12.290 1.00 86.19 89 ALA A CA 1
ATOM 682 C C . ALA A 1 89 ? 12.115 8.747 -12.229 1.00 86.19 89 ALA A C 1
ATOM 684 O O . ALA A 1 89 ? 12.967 8.568 -13.097 1.00 86.19 89 ALA A O 1
ATOM 685 N N . VAL A 1 90 ? 12.341 9.534 -11.170 1.00 88.88 90 VAL A N 1
ATOM 686 C CA . VAL A 1 90 ? 13.597 10.275 -10.961 1.00 88.88 90 VAL A CA 1
ATOM 687 C C . VAL A 1 90 ? 14.786 9.320 -10.866 1.00 88.88 90 VAL A C 1
ATOM 689 O O . VAL A 1 90 ? 15.792 9.522 -11.544 1.00 88.88 90 VAL A O 1
ATOM 692 N N . LYS A 1 91 ? 14.666 8.238 -10.088 1.00 85.19 91 LYS A N 1
ATOM 693 C CA . LYS A 1 91 ? 15.712 7.211 -9.994 1.00 85.19 91 LYS A CA 1
ATOM 694 C C . LYS A 1 91 ? 16.004 6.569 -11.355 1.00 85.19 91 LYS A C 1
ATOM 696 O O . LYS A 1 91 ? 17.168 6.348 -11.677 1.00 85.19 91 LYS A O 1
ATOM 701 N N . GLY A 1 92 ? 14.974 6.297 -12.155 1.00 84.19 92 GLY A N 1
ATOM 702 C CA . GLY A 1 92 ? 15.119 5.778 -13.515 1.00 84.19 92 GLY A CA 1
ATOM 703 C C . GLY A 1 92 ? 15.865 6.748 -14.434 1.00 84.19 92 GLY A C 1
ATOM 704 O O . GLY A 1 92 ? 16.749 6.325 -15.173 1.00 84.19 92 GLY A O 1
ATOM 705 N N . VAL A 1 93 ? 15.580 8.051 -14.341 1.00 85.69 93 VAL A N 1
ATOM 706 C CA . VAL A 1 93 ? 16.291 9.087 -15.108 1.00 85.69 93 VAL A CA 1
ATOM 707 C C . VAL A 1 93 ? 17.763 9.171 -14.698 1.00 85.69 93 VAL A C 1
ATOM 709 O O . VAL A 1 93 ? 18.631 9.221 -15.565 1.00 85.69 93 VAL A O 1
ATOM 712 N N . ILE A 1 94 ? 18.073 9.122 -13.399 1.00 86.38 94 ILE A N 1
ATOM 713 C CA . ILE A 1 94 ? 19.467 9.105 -12.921 1.00 86.38 94 ILE A CA 1
ATOM 714 C C . ILE A 1 94 ? 20.196 7.863 -13.453 1.00 86.38 94 ILE A C 1
ATOM 716 O O . ILE A 1 94 ? 21.275 7.979 -14.032 1.00 86.38 94 ILE A O 1
ATOM 720 N N . ALA A 1 95 ? 19.569 6.687 -13.355 1.00 84.00 95 ALA A N 1
ATOM 721 C CA . ALA A 1 95 ? 20.128 5.445 -13.883 1.00 84.00 95 ALA A CA 1
ATOM 722 C C . ALA A 1 95 ? 20.335 5.486 -15.410 1.00 84.00 95 ALA A C 1
ATOM 724 O O . ALA A 1 95 ? 21.302 4.910 -15.906 1.00 84.00 95 ALA A O 1
ATOM 725 N N . LEU A 1 96 ? 19.473 6.190 -16.158 1.00 80.94 96 LEU A N 1
ATOM 726 C CA . LEU A 1 96 ? 19.654 6.414 -17.595 1.00 80.94 96 LEU A CA 1
ATOM 727 C C . LEU A 1 96 ? 20.903 7.248 -17.874 1.00 80.94 96 LEU A C 1
ATOM 729 O O . LEU A 1 96 ? 21.696 6.882 -18.739 1.00 80.94 96 LEU A O 1
ATOM 733 N N . LEU A 1 97 ? 21.100 8.343 -17.137 1.00 83.94 97 LEU A N 1
ATOM 734 C CA . LEU A 1 97 ? 22.268 9.210 -17.302 1.00 83.94 97 LEU A CA 1
ATOM 735 C C . LEU A 1 97 ? 23.573 8.448 -17.038 1.00 83.94 97 LEU A C 1
ATOM 737 O O . LEU A 1 97 ? 24.530 8.582 -17.805 1.00 83.94 97 LEU A O 1
ATOM 741 N N . ASP A 1 98 ? 23.598 7.610 -16.005 1.00 84.75 98 ASP A N 1
ATOM 742 C CA . ASP A 1 98 ? 24.768 6.796 -15.667 1.00 84.75 98 ASP A CA 1
ATOM 743 C C . ASP A 1 98 ? 25.010 5.680 -16.694 1.00 84.75 98 ASP A C 1
ATOM 745 O O . ASP A 1 98 ? 26.146 5.449 -17.115 1.00 84.75 98 ASP A O 1
ATOM 749 N N . ALA A 1 99 ? 23.948 5.026 -17.172 1.00 81.44 99 ALA A N 1
ATOM 750 C CA . ALA A 1 99 ? 24.044 3.966 -18.173 1.00 81.44 99 ALA A CA 1
ATOM 751 C C . ALA A 1 99 ? 24.516 4.478 -19.544 1.00 81.44 99 ALA A C 1
ATOM 753 O O . ALA A 1 99 ? 25.302 3.803 -20.216 1.00 81.44 99 ALA A O 1
ATOM 754 N N . VAL A 1 100 ? 24.082 5.682 -19.938 1.00 78.12 100 VAL A N 1
ATOM 755 C CA . VAL A 1 100 ? 24.525 6.351 -21.171 1.00 78.12 100 VAL A CA 1
ATOM 756 C C . VAL A 1 100 ? 26.003 6.727 -21.078 1.00 78.12 100 VAL A C 1
ATOM 758 O O . VAL A 1 100 ? 26.755 6.468 -22.019 1.00 78.12 100 VAL A O 1
ATOM 761 N N . LYS A 1 101 ? 26.456 7.256 -19.932 1.00 80.38 101 LYS A N 1
ATOM 762 C CA . LYS A 1 101 ? 27.883 7.536 -19.693 1.00 80.38 101 LYS A CA 1
ATOM 763 C C . LYS A 1 101 ? 28.735 6.266 -19.726 1.00 80.38 101 LYS A C 1
ATOM 765 O O . LYS A 1 101 ? 29.833 6.284 -20.273 1.00 80.38 101 LYS A O 1
ATOM 770 N N . ALA A 1 102 ? 28.216 5.161 -19.195 1.00 79.75 102 ALA A N 1
ATOM 771 C CA . ALA A 1 102 ? 28.896 3.868 -19.169 1.00 79.75 102 ALA A CA 1
ATOM 772 C C . 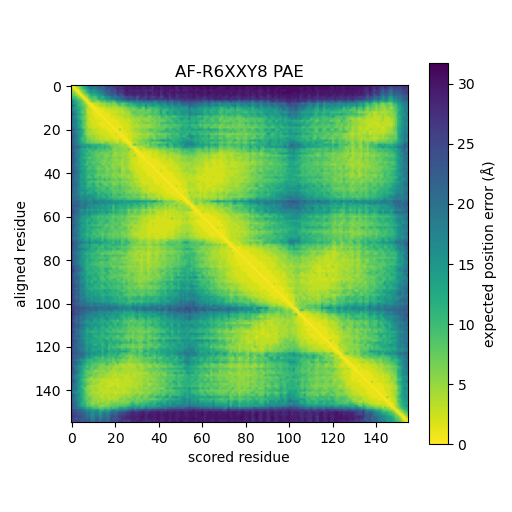ALA A 1 102 ? 28.816 3.079 -20.496 1.00 79.75 102 ALA A C 1
ATOM 774 O O . ALA A 1 102 ? 29.402 2.001 -20.584 1.00 79.75 102 ALA A O 1
ATOM 775 N N . LYS A 1 103 ? 28.083 3.571 -21.513 1.00 79.38 103 LYS A N 1
ATOM 776 C CA . LYS A 1 103 ? 27.787 2.875 -22.788 1.00 79.38 103 LYS A CA 1
ATOM 777 C C . LYS A 1 103 ? 27.277 1.434 -22.613 1.00 79.38 103 LYS A C 1
ATOM 779 O O . LYS A 1 103 ? 27.473 0.588 -23.484 1.00 79.38 103 LYS A O 1
ATOM 784 N N . ASN A 1 104 ? 26.613 1.142 -21.496 1.00 80.00 104 ASN A N 1
ATOM 785 C CA . ASN A 1 104 ? 26.130 -0.202 -21.201 1.00 80.00 104 ASN A CA 1
ATOM 786 C C . ASN A 1 104 ? 24.665 -0.349 -21.630 1.00 80.00 104 ASN A C 1
ATOM 788 O O . ASN A 1 104 ? 23.750 0.138 -20.965 1.00 80.00 104 ASN A O 1
ATOM 792 N N . VAL A 1 105 ? 24.456 -1.060 -22.738 1.00 77.75 105 VAL A N 1
ATOM 793 C CA . VAL A 1 105 ? 23.149 -1.238 -23.390 1.00 77.75 105 VAL A CA 1
ATOM 794 C C . VAL A 1 105 ? 22.123 -1.923 -22.476 1.00 77.75 105 VAL A C 1
ATOM 796 O O . VAL A 1 105 ? 20.943 -1.573 -22.503 1.00 77.75 105 VAL A O 1
ATOM 799 N N . ALA A 1 106 ? 22.564 -2.846 -21.612 1.00 78.44 106 ALA A N 1
ATOM 800 C CA . ALA A 1 106 ? 21.682 -3.544 -20.676 1.00 78.44 106 ALA A CA 1
ATOM 801 C C . ALA A 1 106 ? 21.132 -2.597 -19.598 1.00 78.44 106 ALA A C 1
ATOM 803 O O . ALA A 1 106 ? 19.939 -2.617 -19.296 1.00 78.44 106 ALA A O 1
ATOM 804 N N . ASN A 1 107 ? 21.979 -1.712 -19.068 1.00 79.25 107 ASN A N 1
ATOM 805 C CA . ASN A 1 107 ? 21.562 -0.751 -18.046 1.00 79.25 107 ASN A CA 1
ATOM 806 C C . ASN A 1 107 ? 20.651 0.337 -18.623 1.00 79.25 107 ASN A C 1
ATOM 808 O O . ASN A 1 107 ? 19.754 0.799 -17.923 1.00 79.25 107 ASN A O 1
ATOM 812 N N . ILE A 1 108 ? 20.830 0.705 -19.897 1.00 78.50 108 ILE A N 1
ATOM 813 C CA . ILE A 1 108 ? 19.926 1.634 -20.588 1.00 78.50 108 ILE A CA 1
ATOM 814 C C . ILE A 1 108 ? 18.522 1.026 -20.666 1.00 78.50 108 ILE A C 1
ATOM 816 O O . ILE A 1 108 ? 17.560 1.681 -20.279 1.00 78.50 108 ILE A O 1
ATOM 820 N N . LEU A 1 109 ? 18.401 -0.238 -21.088 1.00 82.12 109 LEU A N 1
ATOM 821 C CA . LEU A 1 109 ? 17.117 -0.948 -21.134 1.00 82.12 109 LEU A CA 1
ATOM 822 C C . LEU A 1 109 ? 16.428 -0.981 -19.765 1.00 82.12 109 LEU A C 1
ATOM 824 O O . LEU A 1 109 ? 15.261 -0.604 -19.654 1.00 82.12 109 LEU A O 1
ATOM 828 N N . VAL A 1 110 ? 17.156 -1.368 -18.713 1.00 81.94 110 VAL A N 1
ATOM 829 C CA . VAL A 1 110 ? 16.619 -1.404 -17.342 1.00 81.94 110 VAL A CA 1
ATOM 830 C C . VAL A 1 110 ? 16.166 -0.016 -16.891 1.00 81.94 110 VAL A C 1
ATOM 832 O O . VAL A 1 110 ? 15.104 0.123 -16.281 1.00 81.94 110 VAL A O 1
ATOM 835 N N . ALA A 1 111 ? 16.934 1.023 -17.207 1.00 81.62 111 ALA A N 1
ATOM 836 C CA . ALA A 1 111 ? 16.620 2.377 -16.791 1.00 81.62 111 ALA A CA 1
ATOM 837 C C . ALA A 1 111 ? 15.411 2.960 -17.555 1.00 81.62 111 ALA A C 1
ATOM 839 O O . ALA A 1 111 ? 14.544 3.562 -16.921 1.00 81.62 111 ALA A O 1
ATOM 840 N N . VAL A 1 112 ? 15.262 2.688 -18.863 1.00 84.50 112 VAL A N 1
ATOM 841 C CA . VAL A 1 112 ? 14.050 3.045 -19.636 1.00 84.50 112 VAL A CA 1
ATOM 842 C C . VAL A 1 112 ? 12.815 2.360 -19.051 1.00 84.50 112 VAL A C 1
ATOM 844 O O . VAL A 1 112 ? 11.803 3.020 -18.815 1.00 84.50 112 VAL A O 1
ATOM 847 N N . VAL A 1 113 ? 12.900 1.056 -18.764 1.00 84.75 113 VAL A N 1
ATOM 848 C CA . VAL A 1 113 ? 11.799 0.312 -18.133 1.00 84.75 113 VAL A CA 1
ATOM 849 C C . VAL A 1 113 ? 11.471 0.903 -16.762 1.00 84.75 113 VAL A C 1
ATOM 851 O O . VAL A 1 113 ? 10.303 1.095 -16.449 1.00 84.75 113 VAL A O 1
ATOM 854 N N . THR A 1 114 ? 12.478 1.270 -15.967 1.00 83.00 114 THR A N 1
ATOM 855 C CA . THR A 1 114 ? 12.276 1.872 -14.638 1.00 83.00 114 THR A CA 1
ATOM 856 C C . THR A 1 114 ? 11.544 3.216 -14.720 1.00 83.00 114 THR A C 1
ATOM 858 O O . THR A 1 114 ? 10.633 3.461 -13.930 1.00 83.00 114 THR A O 1
ATOM 861 N N . VAL A 1 115 ? 11.879 4.071 -15.695 1.00 83.38 115 VAL A N 1
ATOM 862 C CA . VAL A 1 115 ? 11.145 5.328 -15.933 1.00 83.38 115 VAL A CA 1
ATOM 863 C C . VAL A 1 115 ? 9.711 5.046 -16.371 1.00 83.38 115 VAL A C 1
ATOM 865 O O . VAL A 1 115 ? 8.784 5.636 -15.818 1.00 83.38 115 VAL A O 1
ATOM 868 N N . ALA A 1 116 ? 9.513 4.122 -17.316 1.00 84.69 116 ALA A N 1
ATOM 869 C CA . ALA A 1 116 ? 8.182 3.749 -17.790 1.00 84.69 116 ALA A CA 1
ATOM 870 C C . ALA A 1 116 ? 7.300 3.226 -16.645 1.00 84.69 116 ALA A C 1
ATOM 872 O O . ALA A 1 116 ? 6.157 3.649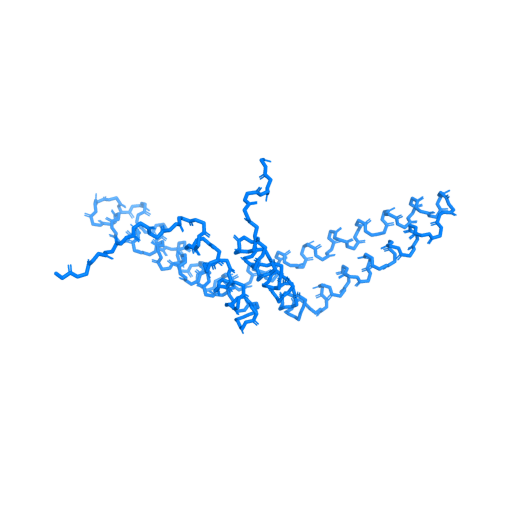 -16.506 1.00 84.69 116 ALA A O 1
ATOM 873 N N . VAL A 1 117 ? 7.860 2.381 -15.776 1.00 82.62 117 VAL A N 1
ATOM 874 C CA . VAL A 1 117 ? 7.216 1.870 -14.559 1.00 82.62 117 VAL A CA 1
ATOM 875 C C . VAL A 1 117 ? 6.843 3.015 -13.612 1.00 82.62 117 VAL A C 1
ATOM 877 O O . VAL A 1 117 ? 5.715 3.051 -13.129 1.00 82.62 117 VAL A O 1
ATOM 880 N N . GLY A 1 118 ? 7.739 3.980 -13.382 1.00 79.50 118 GLY A N 1
ATOM 881 C CA . GLY A 1 118 ? 7.459 5.149 -12.539 1.00 79.50 118 GLY A CA 1
ATOM 882 C C . GLY A 1 118 ? 6.326 6.026 -13.081 1.00 79.50 118 GLY A C 1
ATOM 883 O O . GLY A 1 118 ? 5.399 6.367 -12.348 1.00 79.50 118 GLY A O 1
ATOM 884 N N . VAL A 1 119 ? 6.347 6.334 -14.381 1.00 81.44 119 VAL A N 1
ATOM 885 C CA . VAL A 1 119 ? 5.289 7.115 -15.049 1.00 81.44 119 VAL A CA 1
ATOM 886 C C . VAL A 1 119 ? 3.957 6.360 -15.040 1.00 81.44 119 VAL A C 1
ATOM 888 O O . VAL A 1 119 ? 2.908 6.946 -14.769 1.00 81.44 119 VAL A O 1
ATOM 891 N N . MET A 1 120 ? 3.986 5.046 -15.268 1.00 76.56 120 MET A N 1
ATOM 892 C CA . MET A 1 120 ? 2.791 4.206 -15.230 1.00 76.56 120 MET A CA 1
ATOM 893 C C . MET A 1 120 ? 2.182 4.130 -13.824 1.00 76.56 120 MET A C 1
ATOM 895 O O . MET A 1 120 ? 0.960 4.096 -13.706 1.00 76.56 120 MET A O 1
ATOM 899 N N . LEU A 1 121 ? 2.998 4.202 -12.768 1.00 78.00 121 LEU A N 1
ATOM 900 C CA . LEU A 1 121 ? 2.538 4.273 -11.375 1.00 78.00 121 LEU A CA 1
ATOM 901 C C . LEU A 1 121 ? 1.782 5.579 -11.090 1.00 78.00 121 LEU A C 1
ATOM 903 O O . LEU A 1 121 ? 0.787 5.572 -10.371 1.00 78.00 121 LEU A O 1
ATOM 907 N N . ILE A 1 122 ? 2.195 6.689 -11.708 1.00 79.38 122 ILE A N 1
ATOM 908 C CA . ILE A 1 122 ? 1.516 7.988 -11.574 1.00 79.38 122 ILE A CA 1
ATOM 909 C C . ILE A 1 122 ? 0.154 7.966 -12.288 1.00 79.38 122 ILE A C 1
ATOM 911 O O . ILE A 1 122 ? -0.853 8.387 -11.715 1.00 79.38 122 ILE A O 1
ATOM 915 N N . ILE A 1 123 ? 0.111 7.456 -13.525 1.00 76.75 123 ILE A N 1
ATOM 916 C CA . ILE A 1 123 ? -1.094 7.474 -14.375 1.00 76.75 123 ILE A CA 1
ATOM 917 C C . ILE A 1 123 ? -2.095 6.387 -13.956 1.00 76.75 123 ILE A C 1
ATOM 919 O O . ILE A 1 123 ? -3.294 6.633 -13.874 1.00 76.75 123 ILE A O 1
ATOM 923 N N . SER A 1 124 ? -1.607 5.179 -13.673 1.00 76.44 124 SER A N 1
ATOM 924 C CA . SER A 1 124 ? -2.408 3.975 -13.407 1.00 76.44 124 SER A CA 1
ATOM 925 C C . SER A 1 124 ? -2.236 3.481 -11.970 1.00 76.44 124 SER A C 1
ATOM 927 O O . SER A 1 124 ? -2.113 2.281 -11.722 1.00 76.44 124 SER A O 1
ATOM 929 N N . LYS A 1 125 ? -2.252 4.417 -11.012 1.00 72.19 125 LYS A N 1
ATOM 930 C CA . LYS A 1 125 ? -2.003 4.174 -9.580 1.00 72.19 125 LYS A CA 1
ATOM 931 C C . LYS A 1 125 ? -2.791 2.990 -8.999 1.00 72.19 125 LYS A C 1
ATOM 933 O O . LYS A 1 125 ? -2.221 2.158 -8.303 1.00 72.19 125 LYS A O 1
ATOM 938 N N . TRP A 1 126 ? -4.073 2.866 -9.351 1.00 69.38 126 TRP A N 1
ATOM 939 C CA . TRP A 1 126 ? -4.961 1.800 -8.871 1.00 69.38 126 TRP A CA 1
ATOM 940 C C . TRP A 1 126 ? -4.639 0.438 -9.489 1.00 69.38 126 TRP A C 1
ATOM 942 O O . TRP A 1 126 ? -4.539 -0.560 -8.784 1.00 69.38 126 TRP A O 1
ATOM 952 N N . VAL A 1 127 ? -4.399 0.405 -10.800 1.00 73.00 127 VAL A N 1
ATOM 953 C CA . VAL A 1 127 ? -4.100 -0.831 -11.540 1.00 73.00 127 VAL A CA 1
ATOM 954 C C . VAL A 1 127 ? -2.735 -1.389 -11.141 1.00 73.00 127 VAL A C 1
ATOM 956 O O . VAL A 1 127 ? -2.565 -2.598 -10.996 1.00 73.00 127 VAL A O 1
ATOM 959 N N . MET A 1 128 ? -1.755 -0.510 -10.930 1.00 73.94 128 MET A N 1
ATOM 960 C CA . MET A 1 128 ? -0.417 -0.921 -10.528 1.00 73.94 128 MET A CA 1
ATOM 961 C C . MET A 1 128 ? -0.376 -1.399 -9.075 1.00 73.94 128 MET A C 1
ATOM 963 O O . MET A 1 128 ? 0.332 -2.359 -8.775 1.00 73.94 128 MET A O 1
ATOM 967 N N . LEU A 1 129 ? -1.174 -0.787 -8.194 1.00 77.00 129 LEU A N 1
ATOM 968 C CA . LEU A 1 129 ? -1.369 -1.272 -6.830 1.00 77.00 129 LEU A CA 1
ATOM 969 C C . LEU A 1 129 ? -1.993 -2.674 -6.828 1.00 77.00 129 LEU A C 1
ATOM 971 O O . LEU A 1 129 ? -1.481 -3.570 -6.161 1.00 77.00 129 LEU A O 1
ATOM 975 N N . ASP A 1 130 ? -3.050 -2.885 -7.616 1.00 82.81 130 ASP A N 1
ATOM 976 C CA . ASP A 1 130 ? -3.689 -4.194 -7.762 1.00 82.81 130 ASP A CA 1
ATOM 977 C C . ASP A 1 130 ? -2.698 -5.254 -8.249 1.00 82.81 130 ASP A C 1
ATOM 979 O O . ASP A 1 130 ? -2.607 -6.337 -7.671 1.00 82.81 130 ASP A O 1
ATOM 983 N N . TRP A 1 131 ? -1.912 -4.930 -9.277 1.00 80.69 131 TRP A N 1
ATOM 984 C CA . TRP A 1 131 ? -0.901 -5.839 -9.808 1.00 80.69 131 TRP A CA 1
ATOM 985 C C . TRP A 1 131 ? 0.216 -6.130 -8.802 1.00 80.69 131 TRP A C 1
ATOM 987 O O . TRP A 1 131 ? 0.678 -7.266 -8.707 1.00 80.69 131 TRP A O 1
ATOM 997 N N . PHE A 1 132 ? 0.626 -5.131 -8.016 1.00 79.44 132 PHE A N 1
ATOM 998 C CA . PHE A 1 132 ? 1.607 -5.304 -6.948 1.00 79.44 132 PHE A CA 1
ATOM 999 C C . PHE A 1 132 ? 1.100 -6.272 -5.872 1.00 79.44 132 PHE A C 1
ATOM 1001 O O . PHE A 1 132 ? 1.824 -7.193 -5.493 1.00 79.44 132 PHE A O 1
ATOM 1008 N N . PHE A 1 133 ? -0.156 -6.131 -5.433 1.00 78.94 133 PHE A N 1
ATOM 1009 C CA . PHE A 1 133 ? -0.768 -7.068 -4.486 1.00 78.94 133 PHE A CA 1
ATOM 1010 C C . PHE A 1 133 ? -0.928 -8.473 -5.061 1.00 78.94 133 PHE A C 1
ATOM 1012 O O . PHE A 1 133 ? -0.659 -9.443 -4.355 1.00 78.94 133 PHE A O 1
ATOM 1019 N N . ILE A 1 134 ? -1.283 -8.602 -6.341 1.00 82.94 134 ILE A N 1
ATOM 1020 C CA . ILE A 1 134 ? -1.343 -9.903 -7.019 1.00 82.94 134 ILE A CA 1
ATOM 1021 C C . ILE A 1 134 ? 0.049 -10.547 -7.067 1.00 82.94 134 ILE A C 1
ATOM 1023 O O . ILE A 1 134 ? 0.194 -11.713 -6.703 1.00 82.94 134 ILE A O 1
ATOM 1027 N N . ALA A 1 135 ? 1.083 -9.797 -7.458 1.00 85.62 135 ALA A N 1
ATOM 1028 C CA . ALA A 1 135 ? 2.456 -10.293 -7.520 1.00 85.62 135 ALA A CA 1
ATOM 1029 C C . ALA A 1 135 ? 2.970 -10.727 -6.139 1.00 85.62 135 ALA A C 1
ATOM 1031 O O . ALA A 1 135 ? 3.528 -11.817 -6.005 1.00 85.62 135 ALA A O 1
ATOM 1032 N N . LEU A 1 136 ? 2.724 -9.920 -5.101 1.00 83.31 136 LEU A N 1
ATOM 1033 C CA . LEU A 1 136 ? 3.007 -10.306 -3.721 1.00 83.31 136 LEU A CA 1
ATOM 1034 C C . LEU A 1 136 ? 2.245 -11.575 -3.339 1.00 83.31 136 LEU A C 1
ATOM 1036 O O . LEU A 1 136 ? 2.856 -12.509 -2.832 1.00 83.31 136 LEU A O 1
ATOM 1040 N N . GLY A 1 137 ? 0.948 -11.658 -3.631 1.00 82.50 137 GLY A N 1
ATOM 1041 C CA . GLY A 1 137 ? 0.139 -12.839 -3.343 1.00 82.50 137 GLY A CA 1
ATOM 1042 C C . GLY A 1 137 ? 0.712 -14.117 -3.964 1.00 82.50 137 GLY A C 1
ATOM 1043 O O . GLY A 1 137 ? 0.836 -15.131 -3.277 1.00 82.50 137 GLY A O 1
ATOM 1044 N N . VAL A 1 138 ? 1.170 -14.054 -5.218 1.00 86.19 138 VAL A N 1
ATOM 1045 C CA . VAL A 1 138 ? 1.856 -15.171 -5.889 1.00 86.19 138 VAL A CA 1
ATOM 1046 C C . VAL A 1 138 ? 3.162 -15.538 -5.175 1.00 86.19 138 VAL A C 1
ATOM 1048 O O . VAL A 1 138 ? 3.394 -16.717 -4.911 1.00 86.19 138 VAL A O 1
ATOM 1051 N N . ILE A 1 139 ? 3.9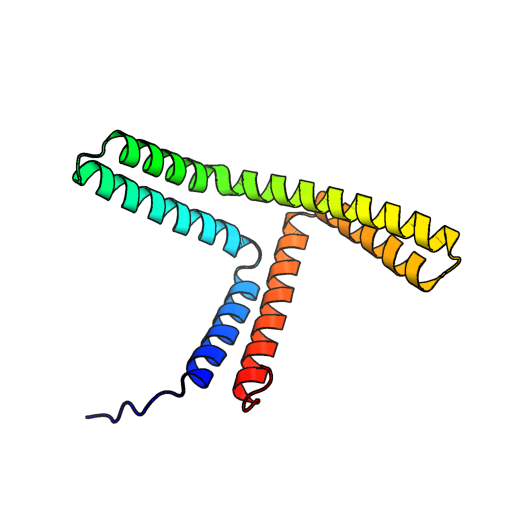89 -14.558 -4.795 1.00 86.19 139 ILE A N 1
ATOM 1052 C CA . ILE A 1 139 ? 5.229 -14.798 -4.032 1.00 86.19 139 ILE A CA 1
ATOM 1053 C C . ILE A 1 139 ? 4.921 -15.460 -2.680 1.00 86.19 139 ILE A C 1
ATOM 1055 O O . ILE A 1 139 ? 5.612 -16.395 -2.280 1.00 86.19 139 ILE A O 1
ATOM 1059 N N . PHE A 1 140 ? 3.864 -15.028 -1.990 1.00 82.88 140 PHE A N 1
ATOM 1060 C CA . PHE A 1 140 ? 3.414 -15.617 -0.727 1.00 82.88 140 PHE A CA 1
ATOM 1061 C C . PHE A 1 140 ? 2.946 -17.069 -0.895 1.00 82.88 140 PHE A C 1
ATOM 1063 O O . PHE A 1 140 ? 3.308 -17.914 -0.075 1.00 82.88 140 PHE A O 1
ATOM 1070 N N . ILE A 1 141 ? 2.218 -17.389 -1.971 1.00 85.00 141 ILE A N 1
ATOM 1071 C CA . ILE A 1 141 ? 1.823 -18.770 -2.289 1.00 85.00 141 ILE A CA 1
ATOM 1072 C C . ILE A 1 141 ? 3.053 -19.627 -2.586 1.00 85.00 141 ILE A C 1
ATOM 1074 O O . ILE A 1 141 ? 3.150 -20.734 -2.060 1.00 85.00 141 ILE A O 1
ATOM 1078 N N . ILE A 1 142 ? 4.007 -19.123 -3.376 1.00 86.25 142 ILE A N 1
ATOM 1079 C CA . ILE A 1 142 ? 5.258 -19.836 -3.669 1.00 86.25 142 ILE A CA 1
ATOM 1080 C C . ILE A 1 142 ? 6.029 -20.091 -2.373 1.00 86.25 142 ILE A C 1
ATOM 1082 O O . ILE A 1 142 ? 6.414 -21.224 -2.115 1.00 86.25 142 ILE A O 1
ATOM 1086 N N . ASN A 1 143 ? 6.194 -19.082 -1.518 1.00 83.44 143 ASN A N 1
ATOM 1087 C CA . ASN A 1 143 ? 6.880 -19.228 -0.234 1.00 83.44 143 ASN A CA 1
ATOM 1088 C C . ASN A 1 143 ? 6.154 -20.201 0.707 1.00 83.44 143 ASN A C 1
ATOM 1090 O O . ASN A 1 143 ? 6.800 -21.006 1.375 1.00 83.44 143 ASN A O 1
ATOM 1094 N N . GLY A 1 144 ? 4.820 -20.179 0.737 1.00 80.38 144 GLY A N 1
ATOM 1095 C CA . GLY A 1 144 ? 4.017 -21.131 1.501 1.00 80.38 144 GLY A CA 1
ATOM 1096 C C . GLY A 1 144 ? 4.129 -22.561 0.963 1.00 80.38 144 GLY A C 1
ATOM 1097 O O . GLY A 1 144 ? 4.317 -23.499 1.734 1.00 80.38 144 GLY A O 1
ATOM 1098 N N . ALA A 1 145 ? 4.112 -22.743 -0.358 1.00 81.75 145 ALA A N 1
ATOM 1099 C CA . ALA A 1 145 ? 4.348 -24.038 -0.991 1.00 81.75 145 ALA A CA 1
ATOM 1100 C C . ALA A 1 145 ? 5.775 -24.539 -0.714 1.00 81.75 145 ALA A C 1
ATOM 1102 O O . ALA A 1 145 ? 5.963 -25.679 -0.295 1.00 81.75 145 ALA A O 1
ATOM 1103 N N . LEU A 1 146 ? 6.784 -23.677 -0.847 1.00 79.06 146 LEU A N 1
ATOM 1104 C CA . LEU A 1 146 ? 8.170 -23.989 -0.501 1.00 79.06 146 LEU A CA 1
ATOM 1105 C C . LEU A 1 146 ? 8.325 -24.333 0.985 1.00 79.06 146 LEU A C 1
ATOM 1107 O O . LEU A 1 146 ? 9.107 -25.215 1.309 1.00 79.06 146 LEU A O 1
ATOM 1111 N N . ALA A 1 147 ? 7.560 -23.722 1.890 1.00 74.69 147 ALA A N 1
ATOM 1112 C CA . ALA A 1 147 ? 7.553 -24.079 3.310 1.00 74.69 147 ALA A CA 1
ATOM 1113 C C . ALA A 1 147 ? 6.857 -25.428 3.603 1.00 74.69 147 ALA A C 1
ATOM 1115 O O . ALA A 1 147 ? 7.177 -26.070 4.605 1.00 74.69 147 ALA A O 1
ATOM 1116 N N . LEU A 1 148 ? 5.934 -25.878 2.738 1.00 70.88 148 LEU A N 1
ATOM 1117 C CA . LEU A 1 148 ? 5.308 -27.210 2.804 1.00 70.88 148 LEU A CA 1
ATOM 1118 C C . LEU A 1 148 ? 6.227 -28.310 2.263 1.00 70.88 148 LEU A C 1
ATOM 1120 O O . LEU A 1 148 ? 6.330 -29.374 2.873 1.00 70.88 148 LEU A O 1
ATOM 1124 N N . PHE A 1 149 ? 6.892 -28.058 1.133 1.00 69.50 149 PHE A N 1
ATOM 1125 C CA . PHE A 1 149 ? 7.799 -29.016 0.488 1.00 69.50 149 PHE A CA 1
ATOM 1126 C C . PHE A 1 149 ? 9.229 -28.964 1.062 1.00 69.50 149 PHE A C 1
ATOM 1128 O O . PHE A 1 149 ? 9.992 -29.921 0.935 1.00 69.50 149 PHE A O 1
ATOM 1135 N N . GLY A 1 150 ? 9.585 -27.868 1.736 1.00 54.75 150 GLY A N 1
ATOM 1136 C CA . GLY A 1 150 ? 10.907 -27.571 2.274 1.00 54.75 150 GLY A CA 1
ATOM 1137 C C . GLY A 1 150 ? 10.999 -27.778 3.781 1.00 54.75 150 GLY A C 1
ATOM 1138 O O . GLY A 1 150 ? 10.731 -26.901 4.602 1.00 54.75 150 GLY A O 1
ATOM 1139 N N . LYS A 1 151 ? 11.524 -28.938 4.158 1.00 54.53 151 LYS A N 1
ATOM 1140 C CA . LYS A 1 151 ? 12.322 -29.102 5.376 1.00 54.53 151 LYS A CA 1
ATOM 1141 C C . LYS A 1 151 ? 13.367 -27.961 5.420 1.00 54.53 151 LYS A C 1
ATOM 1143 O O . LYS A 1 151 ? 14.209 -27.917 4.536 1.00 54.53 151 LYS A O 1
ATOM 1148 N N . LYS A 1 152 ? 13.269 -27.047 6.406 1.00 54.91 152 LYS A N 1
ATOM 1149 C CA . LYS A 1 152 ? 14.209 -25.944 6.757 1.00 54.91 152 LYS A CA 1
ATOM 1150 C C . LYS A 1 152 ? 15.194 -25.512 5.652 1.00 54.91 152 LYS A C 1
ATOM 1152 O O . LYS A 1 152 ? 16.244 -26.131 5.541 1.00 54.91 152 LYS A O 1
ATOM 1157 N N . LEU A 1 153 ? 14.960 -24.368 5.009 1.00 45.94 153 LEU A N 1
ATOM 1158 C CA . LEU A 1 153 ? 15.979 -23.504 4.382 1.00 45.94 153 LEU A CA 1
ATOM 1159 C C . LEU A 1 153 ? 15.382 -22.077 4.394 1.00 45.94 153 LEU A C 1
ATOM 1161 O O . LEU A 1 153 ? 14.276 -21.913 3.903 1.00 45.94 153 LEU A O 1
ATOM 1165 N N . VAL A 1 154 ? 15.944 -21.018 4.982 1.00 40.06 154 VAL A N 1
ATOM 1166 C CA . VAL A 1 154 ? 17.329 -20.665 5.325 1.00 40.06 154 VAL A CA 1
ATOM 1167 C C . VAL A 1 154 ? 17.337 -19.850 6.635 1.00 40.06 154 VAL A C 1
ATOM 1169 O O . VAL A 1 154 ? 16.315 -19.313 7.053 1.00 40.06 154 VAL A O 1
ATOM 1172 N N . LYS A 1 155 ? 18.494 -19.880 7.294 1.00 34.16 155 LYS A N 1
ATOM 1173 C CA . LYS A 1 155 ? 18.870 -19.234 8.555 1.00 34.16 155 LYS A CA 1
ATOM 1174 C C . LYS A 1 155 ? 18.873 -17.708 8.465 1.00 34.16 155 LYS A C 1
ATOM 1176 O O . LYS A 1 155 ? 19.229 -17.210 7.377 1.00 34.16 155 LYS A O 1
#